Protein AF-A0A2E0S0I3-F1 (afdb_monomer)

Secondary structure (DSSP, 8-state):
-HHHHHHHHHHHHHHHHHHHHHHHHHHHHHHHHHHHHHHHHHHHHHHHHHHHHHHHHHHHHHHHHHHHHHHHHT-S--HHHHHHHHHHHHHHHHHHHHHHHHHHHHHHHHHHTT--HHHHHHHHS-HHHHHHHHHHHHHHHHHHH------

Structure (mmCIF, N/CA/C/O backbone):
data_AF-A0A2E0S0I3-F1
#
_entry.id   AF-A0A2E0S0I3-F1
#
loop_
_atom_site.group_PDB
_atom_site.id
_atom_site.type_symbol
_atom_site.label_atom_id
_atom_site.label_alt_id
_atom_site.label_comp_id
_atom_site.label_asym_id
_atom_site.label_entity_id
_atom_site.label_seq_id
_atom_site.pdbx_PDB_ins_code
_atom_site.Cartn_x
_atom_site.Cartn_y
_atom_site.Cartn_z
_atom_site.occupancy
_atom_site.B_iso_or_equiv
_atom_site.auth_seq_id
_atom_site.auth_comp_id
_atom_site.auth_asym_id
_atom_site.auth_atom_id
_atom_site.pdbx_PDB_model_num
ATOM 1 N N . MET A 1 1 ? -71.594 -40.372 71.553 1.00 50.81 1 MET A N 1
ATOM 2 C CA . MET A 1 1 ? -70.615 -41.113 70.720 1.00 50.81 1 MET A CA 1
ATOM 3 C C . MET A 1 1 ? -70.707 -40.769 69.228 1.00 50.81 1 MET A C 1
ATOM 5 O O . MET A 1 1 ? -69.675 -40.767 68.577 1.00 50.81 1 MET A O 1
ATOM 9 N N . LEU A 1 2 ? -71.877 -40.379 68.694 1.00 55.12 2 LEU A N 1
ATOM 10 C CA . LEU A 1 2 ? -72.024 -39.858 67.317 1.00 55.12 2 LEU A CA 1
ATOM 11 C C . LEU A 1 2 ? -71.232 -38.560 67.042 1.00 55.12 2 LEU A C 1
ATOM 13 O O . LEU A 1 2 ? -70.751 -38.348 65.936 1.00 55.12 2 LEU A O 1
ATOM 17 N N . THR A 1 3 ? -71.017 -37.730 68.065 1.00 59.50 3 THR A N 1
ATOM 18 C CA . THR A 1 3 ? -70.197 -36.508 67.998 1.00 59.50 3 THR A CA 1
ATOM 19 C C . THR A 1 3 ? -68.697 -36.770 67.831 1.00 59.50 3 THR A C 1
ATOM 21 O O . THR A 1 3 ? -68.012 -35.953 67.231 1.00 59.50 3 THR A O 1
ATOM 24 N N . LEU A 1 4 ? -68.194 -37.918 68.301 1.00 54.69 4 LEU A N 1
ATOM 25 C CA . LEU A 1 4 ? -66.789 -38.323 68.145 1.00 54.69 4 LEU A CA 1
ATOM 26 C C . LEU A 1 4 ? -66.506 -38.916 66.757 1.00 54.69 4 LEU A C 1
ATOM 28 O O . LEU A 1 4 ? -65.407 -38.773 66.237 1.00 54.69 4 LEU A O 1
ATOM 32 N N . LEU A 1 5 ? -67.500 -39.545 66.126 1.00 55.34 5 LEU A N 1
ATOM 33 C CA . LEU A 1 5 ? -67.381 -40.027 64.745 1.00 55.34 5 LEU A CA 1
ATOM 34 C C . LEU A 1 5 ? -67.520 -38.878 63.734 1.00 55.34 5 LEU A C 1
ATOM 36 O O . LEU A 1 5 ? -66.789 -38.840 62.747 1.00 55.34 5 LEU A O 1
ATOM 40 N N . GLY A 1 6 ? -68.387 -37.897 64.015 1.00 57.66 6 GLY A N 1
ATOM 41 C CA . GLY A 1 6 ? -68.503 -36.670 63.219 1.00 57.66 6 GLY A CA 1
ATOM 42 C C . GLY A 1 6 ? -67.275 -35.757 63.312 1.00 57.66 6 GLY A C 1
ATOM 43 O O . GLY A 1 6 ? -66.896 -35.153 62.311 1.00 57.66 6 GLY A O 1
ATOM 44 N N . SER A 1 7 ? -66.605 -35.694 64.470 1.00 61.47 7 SER A N 1
ATOM 45 C CA . SER A 1 7 ? -65.371 -34.913 64.622 1.00 61.47 7 SER A CA 1
ATOM 46 C C . SER A 1 7 ? -64.180 -35.546 63.899 1.00 61.47 7 SER A C 1
ATOM 48 O O . SER A 1 7 ? -63.403 -34.817 63.296 1.00 61.47 7 SER A O 1
ATOM 50 N N . VAL A 1 8 ? -64.059 -36.880 63.883 1.00 57.75 8 VAL A N 1
ATOM 51 C CA . VAL A 1 8 ? -62.993 -37.594 63.152 1.00 57.75 8 VAL A CA 1
ATOM 52 C C . VAL A 1 8 ? -63.207 -37.534 61.636 1.00 57.75 8 VAL A C 1
ATOM 54 O O . VAL A 1 8 ? -62.252 -37.301 60.897 1.00 57.75 8 VAL A O 1
ATOM 57 N N . LEU A 1 9 ? -64.450 -37.665 61.158 1.00 58.41 9 LEU A N 1
ATOM 58 C CA . LEU A 1 9 ? -64.770 -37.505 59.734 1.00 58.41 9 LEU A CA 1
ATOM 59 C C . LEU A 1 9 ? -64.588 -36.056 59.258 1.00 58.41 9 LEU A C 1
ATOM 61 O O . LEU A 1 9 ? -64.030 -35.848 58.184 1.00 58.41 9 LEU A O 1
ATOM 65 N N . GLY A 1 10 ? -64.954 -35.062 60.077 1.00 57.19 10 GLY A N 1
ATOM 66 C CA . GLY A 1 10 ? -64.686 -33.646 59.797 1.00 57.19 10 GLY A CA 1
ATOM 67 C C . GLY A 1 10 ? -63.189 -33.320 59.714 1.00 57.19 10 GLY A C 1
ATOM 68 O O . GLY A 1 10 ? -62.775 -32.566 58.833 1.00 57.19 10 GLY A O 1
ATOM 69 N N . PHE A 1 11 ? -62.372 -33.956 60.562 1.00 62.38 11 PHE A N 1
ATOM 70 C CA . PHE A 1 11 ? -60.906 -33.841 60.556 1.00 62.38 11 PHE A CA 1
ATOM 71 C C . PHE A 1 11 ? -60.254 -34.540 59.347 1.00 62.38 11 PHE A C 1
ATOM 73 O O . PHE A 1 11 ? -59.234 -34.087 58.823 1.00 62.38 11 PHE A O 1
ATOM 80 N N . ALA A 1 12 ? -60.850 -35.634 58.865 1.00 56.94 12 ALA A N 1
ATOM 81 C CA . ALA A 1 12 ? -60.393 -36.336 57.667 1.00 56.94 12 ALA A CA 1
ATOM 82 C C . ALA A 1 12 ? -60.753 -35.575 56.376 1.00 56.94 12 ALA A C 1
ATOM 84 O O . ALA A 1 12 ? -59.967 -35.564 55.433 1.00 56.94 12 ALA A O 1
ATOM 85 N N . THR A 1 13 ? -61.894 -34.877 56.331 1.00 57.50 13 THR A N 1
ATOM 86 C CA . THR A 1 13 ? -62.275 -34.047 55.173 1.00 57.50 13 THR A CA 1
ATOM 87 C C . THR A 1 13 ? -61.543 -32.705 55.112 1.00 57.50 13 THR A C 1
ATOM 89 O O . THR A 1 13 ? -61.341 -32.177 54.022 1.00 57.50 13 THR A O 1
ATOM 92 N N . SER A 1 14 ? -61.103 -32.153 56.249 1.00 58.50 14 SER A N 1
ATOM 93 C CA . SER A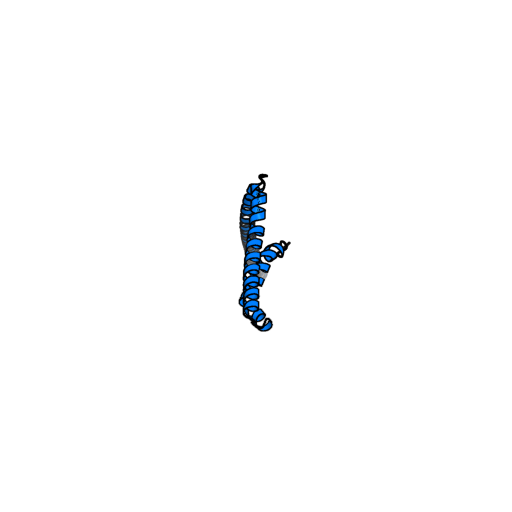 1 14 ? -60.396 -30.863 56.292 1.00 58.50 14 SER A CA 1
ATOM 94 C C . SER A 1 14 ? -58.904 -30.956 55.964 1.00 58.50 14 SER A C 1
ATOM 96 O O . SER A 1 14 ? -58.276 -29.931 55.726 1.00 58.50 14 SER A O 1
ATOM 98 N N . THR A 1 15 ? -58.320 -32.157 55.958 1.00 56.22 15 THR A N 1
ATOM 99 C CA . THR A 1 15 ? -56.880 -32.369 55.721 1.00 56.22 15 THR A CA 1
ATOM 100 C C . THR A 1 15 ? -56.537 -32.670 54.258 1.00 56.22 15 THR A C 1
ATOM 102 O O . THR A 1 15 ? -55.409 -32.419 53.838 1.00 56.22 15 THR A O 1
ATOM 105 N N . VAL A 1 16 ? -57.500 -33.120 53.445 1.00 59.56 16 VAL A N 1
ATOM 106 C CA . VAL A 1 16 ? -57.308 -33.360 51.999 1.00 59.56 16 VAL A CA 1
ATOM 107 C C . VAL A 1 16 ? -56.973 -32.077 51.213 1.00 59.56 16 VAL A C 1
ATOM 109 O O . VAL A 1 16 ? -56.018 -32.112 50.433 1.00 59.56 16 VAL A O 1
ATOM 112 N N . PRO A 1 17 ? -57.661 -30.932 51.418 1.00 61.38 17 PRO A N 1
ATOM 113 C CA . PRO A 1 17 ? -57.328 -29.684 50.728 1.00 61.38 17 PRO A CA 1
ATOM 114 C C . PRO A 1 17 ? -55.951 -29.161 51.144 1.00 61.38 17 PRO A C 1
ATOM 116 O O . PRO A 1 17 ? -55.139 -28.823 50.296 1.00 61.38 17 PRO A O 1
ATOM 119 N N . THR A 1 18 ? -55.633 -29.208 52.440 1.00 61.88 18 THR A N 1
ATOM 120 C CA . THR A 1 18 ? -54.372 -28.691 52.987 1.00 61.88 18 THR A CA 1
ATOM 121 C C . THR A 1 18 ? -53.146 -29.461 52.499 1.00 61.88 18 THR A C 1
ATOM 123 O O . THR A 1 18 ? -52.106 -28.855 52.264 1.00 61.88 18 THR A O 1
ATOM 126 N N . ILE A 1 19 ? -53.242 -30.783 52.314 1.00 63.12 19 ILE A N 1
ATOM 127 C CA . ILE A 1 19 ? -52.140 -31.573 51.742 1.00 63.12 19 ILE A CA 1
ATOM 128 C C . ILE A 1 19 ? -51.957 -31.220 50.260 1.00 63.12 19 ILE A C 1
ATOM 130 O O . ILE A 1 19 ? -50.824 -31.024 49.823 1.00 63.12 19 ILE A O 1
ATOM 134 N N . MET A 1 20 ? -53.048 -31.073 49.500 1.00 65.75 20 MET A N 1
ATOM 135 C CA . MET A 1 20 ? -52.991 -30.639 48.099 1.00 65.75 20 MET A CA 1
ATOM 136 C C . MET A 1 20 ? -52.403 -29.226 47.962 1.00 65.75 20 MET A C 1
ATOM 138 O O . MET A 1 20 ? -51.562 -28.998 47.094 1.00 65.75 20 MET A O 1
ATOM 142 N N . ASP A 1 21 ? -52.785 -28.306 48.847 1.00 65.62 21 ASP A N 1
ATOM 143 C CA . ASP A 1 21 ? -52.268 -26.936 48.893 1.00 65.62 21 ASP A CA 1
ATOM 144 C C . ASP A 1 21 ? -50.783 -26.913 49.274 1.00 65.62 21 ASP A C 1
ATOM 146 O O . ASP A 1 21 ? -50.010 -26.182 48.669 1.00 65.62 21 ASP A O 1
ATOM 150 N N . PHE A 1 22 ? -50.328 -27.786 50.181 1.00 70.56 22 PHE A N 1
ATOM 151 C CA . PHE A 1 22 ? -48.907 -27.890 50.540 1.00 70.56 22 PHE A CA 1
ATOM 152 C C . PHE A 1 22 ? -48.039 -28.449 49.396 1.00 70.56 22 PHE A C 1
ATOM 154 O O . PHE A 1 22 ? -46.872 -28.070 49.249 1.00 70.56 22 PHE A O 1
ATOM 161 N N . PHE A 1 23 ? -48.590 -29.351 48.575 1.00 72.00 23 PHE A N 1
ATOM 162 C CA . PHE A 1 23 ? -47.923 -29.846 47.366 1.00 72.00 23 PHE A CA 1
ATOM 163 C C . PHE A 1 23 ? -47.915 -28.797 46.244 1.00 72.00 23 PHE A C 1
ATOM 165 O O . PHE A 1 23 ? -46.861 -28.596 45.636 1.00 72.00 23 PHE A O 1
ATOM 172 N N . LYS A 1 24 ? -49.025 -28.078 46.031 1.00 73.50 24 LYS A N 1
ATOM 173 C CA . LYS A 1 24 ? -49.109 -26.954 45.082 1.00 73.50 24 LYS A CA 1
ATOM 174 C C . LYS A 1 24 ? -48.181 -25.802 45.462 1.00 73.50 24 LYS A C 1
ATOM 176 O O . LYS A 1 24 ? -47.407 -25.360 44.623 1.00 73.50 24 LYS A O 1
ATOM 181 N N . ASP A 1 25 ? -48.142 -25.405 46.733 1.00 75.25 25 ASP A N 1
ATOM 182 C CA . ASP A 1 25 ? -47.217 -24.382 47.244 1.00 75.25 25 ASP A CA 1
ATOM 183 C C . ASP A 1 25 ? -45.750 -24.767 47.014 1.00 75.25 25 ASP A C 1
ATOM 185 O O . ASP A 1 25 ? -44.887 -23.914 46.783 1.00 75.25 25 ASP A O 1
ATOM 189 N N . LYS A 1 26 ? -45.433 -26.065 47.099 1.00 72.88 26 LYS A N 1
ATOM 190 C CA . LYS A 1 26 ? -44.081 -26.575 46.852 1.00 72.88 26 LYS A CA 1
ATOM 191 C C . LYS A 1 26 ? -43.734 -26.561 45.363 1.00 72.88 26 LYS A C 1
ATOM 193 O O . LYS A 1 26 ? -42.586 -26.258 45.036 1.00 72.88 26 LYS A O 1
ATOM 198 N N . GLU A 1 27 ? -44.681 -26.875 44.483 1.00 73.81 27 GLU A N 1
ATOM 199 C CA . GLU A 1 27 ? -44.510 -26.736 43.031 1.00 73.81 27 GLU A CA 1
ATOM 200 C C . GLU A 1 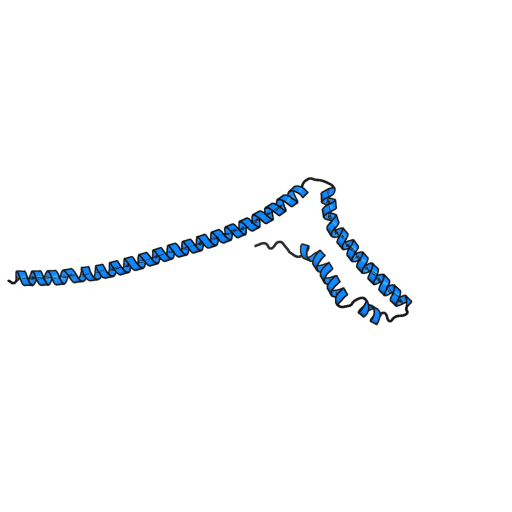27 ? -44.393 -25.271 42.606 1.00 73.81 27 GLU A C 1
ATOM 202 O O . GLU A 1 27 ? -43.438 -24.927 41.911 1.00 73.81 27 GLU A O 1
ATOM 207 N N . GLU A 1 28 ? -45.261 -24.384 43.091 1.00 73.69 28 GLU A N 1
ATOM 208 C CA . GLU A 1 28 ? -45.203 -22.952 42.780 1.00 73.69 28 GLU A CA 1
ATOM 209 C C . GLU A 1 28 ? -43.901 -22.311 43.270 1.00 73.69 28 GLU A C 1
ATOM 211 O O . GLU A 1 28 ? -43.277 -21.533 42.546 1.00 73.69 28 GLU A O 1
ATOM 216 N N . LYS A 1 29 ? -43.418 -22.670 44.468 1.00 74.56 29 LYS A N 1
ATOM 217 C CA . LYS A 1 29 ? -42.112 -22.197 44.957 1.00 74.56 29 LYS A CA 1
ATOM 218 C C . LYS A 1 29 ? -40.955 -22.685 44.091 1.00 74.56 29 LYS A C 1
ATOM 220 O O . LYS A 1 29 ? -40.010 -21.923 43.892 1.00 74.56 29 LYS A O 1
ATOM 225 N N . LYS A 1 30 ? -41.010 -23.917 43.575 1.00 77.62 30 LYS A N 1
ATOM 226 C CA . LYS A 1 30 ? -39.996 -24.430 42.640 1.00 77.62 30 LYS A CA 1
ATOM 227 C C . LYS A 1 30 ? -40.055 -23.700 41.300 1.00 77.62 30 LYS A C 1
ATOM 229 O O . LYS A 1 30 ? -39.020 -23.220 40.853 1.00 77.62 30 LYS A O 1
ATOM 234 N N . ALA A 1 31 ? -41.245 -23.532 40.726 1.00 77.12 31 ALA A N 1
ATOM 235 C CA . ALA A 1 31 ? -41.440 -22.801 39.476 1.00 77.12 31 ALA A CA 1
ATOM 236 C C . ALA A 1 31 ? -40.951 -21.348 39.593 1.00 77.12 31 ALA A C 1
ATOM 238 O O . ALA A 1 31 ? -40.205 -20.863 38.746 1.00 77.12 31 ALA A O 1
ATOM 239 N N . LYS A 1 32 ? -41.265 -20.676 40.706 1.00 74.31 32 LYS A N 1
ATOM 240 C CA . LYS A 1 32 ? -40.802 -19.312 40.986 1.00 74.31 32 LYS A CA 1
ATOM 241 C C . LYS A 1 32 ? -39.286 -19.232 41.172 1.00 74.31 32 LYS A C 1
ATOM 243 O O . LYS A 1 32 ? -38.669 -18.253 40.767 1.00 74.31 32 LYS A O 1
ATOM 248 N N . GLN A 1 33 ? -38.667 -20.251 41.773 1.00 75.75 33 GLN A N 1
ATOM 249 C CA . GLN A 1 33 ? -37.206 -20.340 41.874 1.00 75.75 33 GLN A CA 1
ATOM 250 C C . GLN A 1 33 ? -36.544 -20.568 40.513 1.00 75.75 33 GLN A C 1
ATOM 252 O O . GLN A 1 33 ? -35.485 -19.996 40.260 1.00 75.75 33 GLN A O 1
ATOM 257 N N . GLU A 1 34 ? -37.139 -21.387 39.650 1.00 78.88 34 GLU A N 1
ATOM 258 C CA . GLU A 1 34 ? -36.657 -21.617 38.286 1.00 78.88 34 GLU A CA 1
ATOM 259 C C . GLU A 1 34 ? -36.787 -20.361 37.427 1.00 78.88 34 GLU A C 1
ATOM 261 O O . GLU A 1 34 ? -35.817 -19.972 36.781 1.00 78.88 34 GLU A O 1
ATOM 266 N N . GLU A 1 35 ? -37.916 -19.656 37.505 1.00 74.75 35 GLU A N 1
ATOM 267 C CA . GLU A 1 35 ? -38.105 -18.375 36.825 1.00 74.75 35 GLU A CA 1
ATOM 268 C C . GLU A 1 35 ? -37.080 -17.334 37.300 1.00 74.75 35 GLU A C 1
ATOM 270 O O . GLU A 1 35 ? -36.443 -16.660 36.490 1.00 74.75 35 GLU A O 1
ATOM 275 N N . PHE A 1 36 ? -36.840 -17.243 38.613 1.00 76.44 36 PHE A N 1
ATOM 276 C CA . PHE A 1 36 ? -35.844 -16.324 39.166 1.00 76.44 36 PHE A CA 1
ATOM 277 C C . PHE A 1 36 ? -34.418 -16.680 38.720 1.00 76.44 36 PHE A C 1
ATOM 279 O O . PHE A 1 36 ? -33.621 -15.791 38.414 1.00 76.44 36 PHE A O 1
ATOM 286 N N . LYS A 1 37 ? -34.090 -17.977 38.643 1.00 74.62 37 LYS A N 1
ATOM 287 C CA . LYS A 1 37 ? -32.807 -18.453 38.102 1.00 74.62 37 LYS A CA 1
ATOM 288 C C . LYS A 1 37 ? -32.664 -18.106 36.624 1.00 74.62 37 LYS A C 1
ATOM 290 O O . LYS A 1 37 ? -31.622 -17.575 36.252 1.00 74.62 37 LYS A O 1
ATOM 295 N N . LEU A 1 38 ? -33.708 -18.323 35.825 1.00 76.94 38 LEU A N 1
ATOM 296 C CA . LEU A 1 38 ? -33.728 -17.992 34.402 1.00 76.94 38 LEU A CA 1
ATOM 297 C C . LEU A 1 38 ? -33.548 -16.484 34.179 1.00 76.94 38 LEU A C 1
ATOM 299 O O . LEU A 1 38 ? -32.772 -16.072 33.321 1.00 76.94 38 LEU A O 1
ATOM 303 N N . GLN A 1 39 ? -34.192 -15.645 34.995 1.00 71.06 39 GLN A N 1
ATOM 304 C CA . GLN A 1 39 ? -34.004 -14.192 34.950 1.00 71.06 39 GLN A CA 1
ATOM 305 C C . GLN A 1 39 ? -32.578 -13.774 35.341 1.00 71.06 39 GLN A C 1
ATOM 307 O O . GLN A 1 39 ? -32.010 -12.879 34.714 1.00 71.06 39 GLN A O 1
ATOM 312 N N . ILE A 1 40 ? -31.977 -14.405 36.357 1.00 76.38 40 ILE A N 1
ATOM 313 C CA . IL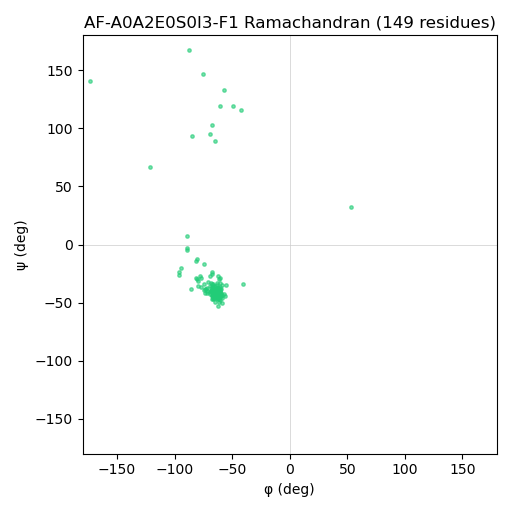E A 1 40 ? -30.576 -14.150 36.729 1.00 76.38 40 ILE A CA 1
ATOM 314 C C . ILE A 1 40 ? -29.629 -14.573 35.603 1.00 76.38 40 ILE A C 1
ATOM 316 O O . ILE A 1 40 ? -28.683 -13.847 35.306 1.00 76.38 40 ILE A O 1
ATOM 320 N N . GLU A 1 41 ? -29.869 -15.720 34.976 1.00 75.31 41 GLU A N 1
ATOM 321 C CA . GLU A 1 41 ? -29.052 -16.233 33.878 1.00 75.31 41 GLU A CA 1
ATOM 322 C C . GLU A 1 41 ? -29.156 -15.347 32.633 1.00 75.31 41 GLU A C 1
ATOM 324 O O . GLU A 1 41 ? -28.132 -14.944 32.084 1.00 75.31 41 GLU A O 1
ATOM 329 N N . ALA A 1 42 ? -30.369 -14.925 32.266 1.00 72.00 42 ALA A N 1
ATOM 330 C CA . ALA A 1 42 ? -30.594 -13.969 31.185 1.00 72.00 42 ALA A CA 1
ATOM 331 C C . ALA A 1 42 ? -29.895 -12.624 31.449 1.00 72.00 42 ALA A C 1
ATOM 333 O O . ALA A 1 42 ? -29.269 -12.060 30.550 1.00 72.00 42 ALA A O 1
ATOM 334 N N . LYS A 1 43 ? -29.936 -12.122 32.692 1.00 72.75 43 LYS A N 1
ATOM 335 C CA . LYS A 1 43 ? -29.212 -10.901 33.080 1.00 72.75 43 LYS A CA 1
ATOM 336 C C . LYS A 1 43 ? -27.697 -11.081 33.029 1.00 72.75 43 LYS A C 1
ATOM 338 O O . LYS A 1 43 ? -27.017 -10.179 32.556 1.00 72.75 43 LYS A O 1
ATOM 343 N N . LYS A 1 44 ? -27.163 -12.220 33.479 1.00 74.38 44 LYS A N 1
ATOM 344 C CA . LYS A 1 44 ? -25.725 -12.524 33.384 1.00 74.38 44 LYS A CA 1
ATOM 345 C C . LYS A 1 44 ? -25.262 -12.588 31.932 1.00 74.38 44 LYS A C 1
ATOM 347 O O . LYS A 1 44 ? -24.276 -11.947 31.595 1.00 74.38 44 LYS A O 1
ATOM 352 N N . ALA A 1 45 ? -26.019 -13.270 31.073 1.00 73.38 45 ALA A N 1
ATOM 353 C CA . ALA A 1 45 ? -25.734 -13.326 29.645 1.00 73.38 45 ALA A CA 1
ATOM 354 C C . ALA A 1 45 ? -25.762 -11.928 29.000 1.00 73.38 45 ALA A C 1
ATOM 356 O O . ALA A 1 45 ? -24.887 -11.610 28.199 1.00 73.38 45 ALA A O 1
ATOM 357 N N . GLY A 1 46 ? -26.715 -11.071 29.385 1.00 70.44 46 GLY A N 1
ATOM 358 C CA . GLY A 1 46 ? -26.759 -9.671 28.950 1.00 70.44 46 GLY A CA 1
ATOM 359 C C . GLY A 1 46 ? -25.540 -8.864 29.406 1.00 70.44 46 GLY A C 1
ATOM 360 O O . GLY A 1 46 ? -24.910 -8.201 28.590 1.00 70.44 46 GLY A O 1
ATOM 361 N N . VAL A 1 47 ? -25.150 -8.986 30.678 1.00 73.62 47 VAL A N 1
ATOM 362 C CA . VAL A 1 47 ? -23.967 -8.306 31.234 1.00 73.62 47 VAL A CA 1
ATOM 363 C C . VAL A 1 47 ? -22.676 -8.771 30.552 1.00 73.62 47 VAL A C 1
ATOM 365 O O . VAL A 1 47 ? -21.828 -7.942 30.236 1.00 73.62 47 VAL A O 1
ATOM 368 N N . ASP A 1 48 ? -22.527 -10.064 30.259 1.00 72.56 48 ASP A N 1
ATOM 369 C CA . ASP A 1 48 ? -21.353 -10.586 29.545 1.00 72.56 48 ASP A CA 1
ATOM 370 C C . ASP A 1 48 ? -21.284 -10.087 28.094 1.00 72.56 48 ASP A C 1
ATOM 372 O O . ASP A 1 48 ? -20.196 -9.806 27.580 1.00 72.56 48 ASP A O 1
ATOM 376 N N . LEU A 1 49 ? -22.434 -9.960 27.422 1.00 68.69 49 LEU A N 1
ATOM 377 C CA . LEU A 1 49 ? -22.515 -9.364 26.087 1.00 68.69 49 LEU A CA 1
ATOM 378 C C . LEU A 1 49 ? -22.170 -7.873 26.119 1.00 68.69 49 LEU A C 1
ATOM 380 O O . LEU A 1 49 ? -21.407 -7.414 25.267 1.00 68.69 49 LEU A O 1
ATOM 384 N N . ASP A 1 50 ? -22.662 -7.144 27.119 1.00 72.00 50 ASP A N 1
ATOM 385 C CA . ASP A 1 50 ? -22.357 -5.728 27.309 1.00 72.00 50 ASP A CA 1
ATOM 386 C C . ASP A 1 50 ? -20.871 -5.513 27.595 1.00 72.00 50 ASP A C 1
ATOM 388 O O . ASP A 1 50 ? -20.262 -4.642 26.980 1.00 72.00 50 ASP A O 1
ATOM 392 N N . ILE A 1 51 ? -20.249 -6.338 28.444 1.00 74.44 51 ILE A N 1
ATOM 393 C CA . ILE A 1 51 ? -18.805 -6.278 28.722 1.00 74.44 51 ILE A CA 1
ATOM 394 C C . ILE A 1 51 ? -17.999 -6.519 27.443 1.00 74.44 51 ILE A C 1
ATOM 396 O O . ILE A 1 51 ? -17.073 -5.758 27.156 1.00 74.44 51 ILE A O 1
ATOM 400 N N . LYS A 1 52 ? -18.361 -7.529 26.642 1.00 74.69 52 LYS A N 1
ATOM 401 C CA . LYS A 1 52 ? -17.688 -7.811 25.363 1.00 74.69 52 LYS A CA 1
ATOM 402 C C . LYS A 1 52 ? -17.854 -6.668 24.365 1.00 74.69 52 LYS A C 1
ATOM 404 O O . LYS A 1 52 ? -16.890 -6.304 23.696 1.00 74.69 52 LYS A O 1
ATOM 409 N N . LEU A 1 53 ? -19.046 -6.075 24.280 1.00 70.44 53 LEU A N 1
ATOM 410 C CA . LEU A 1 53 ? -19.290 -4.900 23.442 1.00 70.44 53 LEU A CA 1
ATOM 411 C C . LEU A 1 53 ? -18.510 -3.678 23.927 1.00 70.44 53 LEU A C 1
ATOM 413 O O . LEU A 1 53 ? -17.989 -2.931 23.102 1.00 70.44 53 LEU A O 1
ATOM 417 N N . PHE A 1 54 ? -18.413 -3.469 25.238 1.00 71.38 54 PHE A N 1
ATOM 418 C CA . PHE A 1 54 ? -17.672 -2.354 25.822 1.00 71.38 54 PHE A CA 1
ATOM 419 C C . PHE A 1 54 ? -16.166 -2.501 25.599 1.00 71.38 54 PHE A C 1
ATOM 421 O O . PHE A 1 54 ? -15.506 -1.523 25.266 1.00 71.38 54 PHE A O 1
ATOM 428 N N . GLN A 1 55 ? -15.632 -3.719 25.724 1.00 69.12 55 GLN A N 1
ATOM 429 C CA . GLN A 1 55 ? -14.235 -4.033 25.413 1.00 69.12 55 GLN A CA 1
ATOM 430 C C . GLN A 1 55 ? -13.943 -3.836 23.923 1.00 69.12 55 GLN A C 1
ATOM 432 O O . GLN A 1 55 ? -13.033 -3.090 23.582 1.00 69.12 55 GLN A O 1
ATOM 437 N N . ALA A 1 56 ? -14.777 -4.389 23.038 1.00 65.38 56 ALA A N 1
ATOM 438 C CA . ALA A 1 56 ? -14.617 -4.209 21.596 1.00 65.38 56 ALA A CA 1
ATOM 439 C C . ALA A 1 56 ? -14.717 -2.732 21.173 1.00 65.38 56 ALA A C 1
ATOM 441 O O . ALA A 1 56 ? -13.965 -2.284 20.310 1.00 65.38 56 ALA A O 1
ATOM 442 N N . LYS A 1 57 ? -15.619 -1.956 21.792 1.00 71.75 57 LYS A N 1
ATOM 443 C CA . LYS A 1 57 ? -15.702 -0.504 21.582 1.00 71.75 57 LYS A CA 1
ATOM 444 C C . LYS A 1 57 ? -14.480 0.225 22.112 1.00 71.75 57 LYS A C 1
ATOM 446 O O . LYS A 1 57 ? -13.983 1.095 21.417 1.00 71.75 57 LYS A O 1
ATOM 451 N N . LYS A 1 58 ? -13.991 -0.125 23.301 1.00 69.12 58 LYS A N 1
ATOM 452 C CA . LYS A 1 58 ? -12.808 0.499 23.894 1.00 69.12 58 LYS A CA 1
ATOM 453 C C . LYS A 1 58 ? -11.565 0.259 23.036 1.00 69.12 58 LYS A C 1
ATOM 455 O O . LYS A 1 58 ? -10.851 1.213 22.764 1.00 69.12 58 LYS A O 1
ATOM 460 N N . ASP A 1 59 ? -11.347 -0.964 22.563 1.00 64.94 59 ASP A N 1
ATOM 461 C CA . ASP A 1 59 ? -10.219 -1.286 21.678 1.00 64.94 59 ASP A CA 1
ATOM 462 C C . ASP A 1 59 ? -10.312 -0.506 20.354 1.00 64.94 59 ASP A C 1
ATOM 464 O O . ASP A 1 59 ? -9.307 -0.036 19.814 1.00 64.94 59 ASP A O 1
ATOM 468 N N . PHE A 1 60 ? -11.535 -0.322 19.846 1.00 61.72 60 PHE A N 1
ATOM 469 C CA . PHE A 1 60 ? -11.789 0.469 18.646 1.00 61.72 60 PHE A CA 1
ATOM 470 C C . PHE A 1 60 ? -11.601 1.973 18.882 1.00 61.72 60 PHE A C 1
ATOM 472 O O . PHE A 1 60 ? -11.007 2.652 18.047 1.00 61.72 60 PHE A O 1
ATOM 479 N N . ASP A 1 61 ? -12.063 2.492 20.018 1.00 70.00 61 ASP A N 1
ATOM 480 C CA . ASP A 1 61 ? -11.907 3.890 20.412 1.00 70.00 61 ASP A CA 1
ATOM 481 C C . ASP A 1 61 ? -10.445 4.216 20.735 1.00 70.00 61 ASP A C 1
ATOM 483 O O . ASP A 1 61 ? -9.995 5.295 20.372 1.00 70.00 61 ASP A O 1
ATOM 487 N N . GLU A 1 62 ? -9.671 3.296 21.321 1.00 63.66 62 GLU A N 1
ATOM 488 C CA . GLU A 1 62 ? -8.224 3.451 21.524 1.00 63.66 62 GLU A CA 1
ATOM 489 C C . GLU A 1 62 ? -7.472 3.466 20.188 1.00 63.66 62 GLU A C 1
ATOM 491 O O . GLU A 1 62 ? -6.660 4.362 19.961 1.00 63.66 62 GLU A O 1
ATOM 496 N N . GLN A 1 63 ? -7.775 2.553 19.255 1.00 60.56 63 GLN A N 1
ATOM 497 C CA . GLN A 1 63 ? -7.190 2.604 17.906 1.00 60.56 63 GLN A CA 1
ATOM 498 C C . GLN A 1 63 ? -7.571 3.882 17.160 1.00 60.56 63 GLN A C 1
ATOM 500 O O . GLN A 1 63 ? -6.728 4.497 16.503 1.00 60.56 63 GLN A O 1
ATOM 505 N N . LYS A 1 64 ? -8.835 4.293 17.268 1.00 69.31 64 LYS A N 1
ATOM 506 C CA . LYS A 1 64 ? -9.334 5.520 16.658 1.00 69.31 64 LYS A CA 1
ATOM 507 C C . LYS A 1 64 ? -8.679 6.743 17.283 1.00 69.31 64 LYS A C 1
ATOM 509 O O . LYS A 1 64 ? -8.271 7.616 16.538 1.00 69.31 64 LYS A O 1
ATOM 514 N N . MET A 1 65 ? -8.494 6.776 18.598 1.00 66.94 65 MET A N 1
ATOM 515 C CA . MET A 1 65 ? -7.790 7.843 19.305 1.00 66.94 65 MET A CA 1
ATOM 516 C C . MET A 1 65 ? -6.301 7.896 18.973 1.00 66.94 65 MET A C 1
ATOM 518 O O . MET A 1 65 ? -5.771 8.990 18.828 1.00 66.94 65 MET A O 1
ATOM 522 N N . LEU A 1 66 ? -5.624 6.757 18.814 1.00 60.28 66 LEU A N 1
ATOM 523 C CA . LEU A 1 66 ? -4.229 6.715 18.360 1.00 60.28 66 LEU A CA 1
ATOM 524 C C . LEU A 1 66 ? -4.104 7.247 16.927 1.00 60.28 66 LEU A C 1
ATOM 526 O O . LEU A 1 66 ? -3.237 8.070 16.642 1.00 60.28 66 LEU A O 1
ATOM 530 N N . LEU A 1 67 ? -5.026 6.856 16.044 1.00 61.97 67 LEU A N 1
ATOM 531 C CA . LEU A 1 67 ? -5.089 7.363 14.675 1.00 61.97 67 LEU A CA 1
ATOM 532 C C . LEU A 1 67 ? -5.486 8.851 14.626 1.00 61.97 67 LEU A C 1
ATOM 534 O O . LEU A 1 67 ? -4.934 9.616 13.839 1.00 61.97 67 LEU A O 1
ATOM 538 N N . GLU A 1 68 ? -6.429 9.285 15.459 1.00 67.19 68 GLU A N 1
ATOM 539 C CA . GLU A 1 68 ? -6.867 10.678 15.596 1.00 67.19 68 GLU A CA 1
ATOM 540 C C . GLU A 1 68 ? -5.765 11.554 16.195 1.00 67.19 68 GLU A C 1
ATOM 542 O O . GLU A 1 68 ? -5.568 12.675 15.745 1.00 67.19 68 GLU A O 1
ATOM 547 N N . HIS A 1 69 ? -4.978 11.033 17.133 1.00 62.22 69 HIS A N 1
ATOM 548 C CA . HIS A 1 69 ? -3.799 11.701 17.676 1.00 62.22 69 HIS A CA 1
ATOM 549 C C . HIS A 1 69 ? -2.690 11.838 16.615 1.00 62.22 69 HIS A C 1
ATOM 551 O O . HIS A 1 69 ? -2.145 12.929 16.429 1.00 62.22 69 HIS A O 1
ATOM 557 N N . ASP A 1 70 ? -2.418 10.783 15.840 1.00 58.09 70 ASP A N 1
ATOM 558 C CA . ASP A 1 70 ? -1.453 10.823 14.729 1.00 58.09 70 ASP A CA 1
ATOM 559 C C . ASP A 1 70 ? -1.906 11.736 13.578 1.00 58.09 70 ASP A C 1
ATOM 561 O O . ASP A 1 70 ? -1.089 12.397 12.928 1.00 58.09 70 ASP A O 1
ATOM 565 N N . THR A 1 71 ? -3.213 11.817 13.327 1.00 58.19 71 THR A N 1
ATOM 566 C CA . THR A 1 71 ? -3.786 12.715 12.314 1.00 58.19 71 THR A CA 1
ATOM 567 C C . THR A 1 71 ? -3.913 14.154 12.812 1.00 58.19 71 THR A C 1
ATOM 569 O O . THR A 1 71 ? -3.707 15.065 12.012 1.00 58.19 71 THR A O 1
ATOM 572 N N . ALA A 1 72 ? -4.147 14.390 14.106 1.00 58.62 72 ALA A N 1
ATOM 573 C CA . ALA A 1 72 ? -4.142 15.719 14.724 1.00 58.62 72 ALA A CA 1
ATOM 574 C C . ALA A 1 72 ? -2.734 16.335 14.740 1.00 58.62 72 ALA A C 1
ATOM 576 O O . ALA A 1 72 ? -2.582 17.520 14.441 1.00 58.62 72 ALA A O 1
ATOM 577 N N . LEU A 1 73 ? -1.687 15.525 14.952 1.00 52.84 73 LEU A N 1
ATOM 578 C CA . LEU A 1 73 ? -0.296 15.937 14.706 1.00 52.84 73 LEU A CA 1
ATOM 579 C C . LEU A 1 73 ? -0.044 16.282 13.226 1.00 52.84 73 LEU A C 1
ATOM 581 O O . LEU A 1 73 ? 0.801 17.118 12.916 1.00 52.84 73 LEU A O 1
ATOM 585 N N . GLY A 1 74 ? -0.808 15.689 12.306 1.00 52.72 74 GLY A N 1
ATOM 586 C CA . GLY A 1 74 ? -0.818 16.038 10.885 1.00 52.72 74 GLY A CA 1
ATOM 587 C C . GLY A 1 74 ? -1.655 17.278 10.516 1.00 52.72 74 GLY A C 1
ATOM 588 O O . GLY A 1 74 ? -1.539 17.796 9.404 1.00 52.72 74 GLY A O 1
ATOM 589 N N . GLN A 1 75 ? -2.497 17.790 11.412 1.00 52.53 75 GLN A N 1
ATOM 590 C CA . GLN A 1 75 ? -3.332 18.969 11.147 1.00 52.53 75 GLN A CA 1
ATOM 591 C C . GLN A 1 75 ? -2.653 20.295 11.514 1.00 52.53 75 GLN A C 1
ATOM 593 O O . GLN A 1 75 ? -3.198 21.359 11.217 1.00 52.53 75 GLN A O 1
ATOM 598 N N . GLN A 1 76 ? -1.439 20.268 12.076 1.00 52.81 76 GLN A N 1
ATOM 599 C CA . GLN A 1 76 ? -0.587 21.455 12.089 1.00 52.81 76 GLN A CA 1
ATOM 600 C C . GLN A 1 76 ? -0.165 21.767 10.650 1.00 52.81 76 GLN A C 1
ATOM 602 O O . GLN A 1 76 ? 0.679 21.090 10.063 1.00 52.81 76 GLN A O 1
ATOM 607 N N . GLY A 1 77 ? -0.817 22.771 10.058 1.00 60.28 77 GLY A N 1
ATOM 608 C CA . GLY A 1 77 ? -0.550 23.227 8.700 1.00 60.28 77 GLY A CA 1
ATOM 609 C C . GLY A 1 77 ? 0.943 23.457 8.477 1.00 60.28 77 GLY A C 1
ATOM 610 O O . GLY A 1 77 ? 1.569 24.274 9.146 1.00 60.28 77 GLY A O 1
ATOM 611 N N . GLY A 1 78 ? 1.514 22.719 7.530 1.00 66.00 78 GLY A N 1
ATOM 612 C CA . GLY A 1 78 ? 2.933 22.791 7.233 1.00 66.00 78 GLY A CA 1
ATOM 613 C C . GLY A 1 78 ? 3.290 21.960 6.011 1.00 66.00 78 GLY A C 1
ATOM 614 O O . GLY A 1 78 ? 2.807 20.843 5.831 1.00 66.00 78 GLY A O 1
ATOM 615 N N . PHE A 1 79 ? 4.188 22.508 5.193 1.00 67.69 79 PHE A N 1
ATOM 616 C CA . PHE A 1 79 ? 4.827 21.869 4.037 1.00 67.69 79 PHE A CA 1
ATOM 617 C C . PHE A 1 79 ? 5.229 20.401 4.289 1.00 67.69 79 PHE A C 1
ATOM 619 O O . PHE A 1 79 ? 5.110 19.552 3.408 1.00 67.69 79 PHE A O 1
ATOM 626 N N . ILE A 1 80 ? 5.630 20.089 5.523 1.00 68.31 80 ILE A N 1
ATOM 627 C CA . ILE A 1 80 ? 6.074 18.768 5.979 1.00 68.31 80 ILE A CA 1
ATOM 628 C C . ILE A 1 80 ? 4.978 17.703 5.830 1.00 68.31 80 ILE A C 1
ATOM 630 O O . ILE A 1 80 ? 5.281 16.562 5.476 1.00 68.31 80 ILE A O 1
ATOM 634 N N . ASN A 1 81 ? 3.708 18.048 6.054 1.00 66.62 81 ASN A N 1
ATOM 635 C CA . ASN A 1 8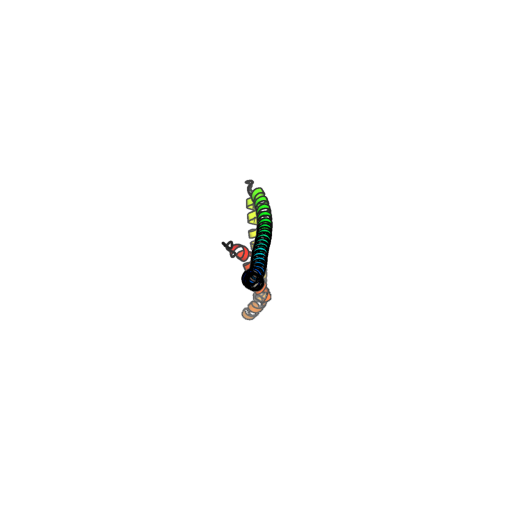1 ? 2.635 17.060 6.007 1.00 66.62 81 ASN A CA 1
ATOM 636 C C . ASN A 1 81 ? 2.202 16.736 4.567 1.00 66.62 81 ASN A C 1
ATOM 638 O O . ASN A 1 81 ? 1.991 15.570 4.230 1.00 66.62 81 ASN A O 1
ATOM 642 N N . SER A 1 82 ? 2.212 17.737 3.682 1.00 67.81 82 SER A N 1
ATOM 643 C CA . SER A 1 82 ? 2.076 17.533 2.233 1.00 67.81 82 SER A CA 1
ATOM 644 C C . SER A 1 82 ? 3.255 16.744 1.656 1.00 67.81 82 SER A C 1
ATOM 646 O O . SER A 1 82 ? 3.058 15.860 0.822 1.00 67.81 82 SER A O 1
ATOM 648 N N . LEU A 1 83 ? 4.477 16.999 2.140 1.00 75.00 83 LEU A N 1
ATOM 649 C CA . LEU A 1 83 ? 5.663 16.244 1.742 1.00 75.00 83 LEU A CA 1
ATOM 650 C C . LEU A 1 83 ? 5.554 14.775 2.175 1.00 75.00 83 LEU A C 1
ATOM 652 O O . LEU A 1 83 ? 5.773 13.883 1.361 1.00 75.00 83 LEU A O 1
ATOM 656 N N . ARG A 1 84 ? 5.121 14.502 3.413 1.00 69.94 84 ARG A N 1
ATOM 657 C CA . ARG A 1 84 ? 4.875 13.136 3.914 1.00 69.94 84 ARG A CA 1
ATOM 658 C C . ARG A 1 84 ? 3.803 12.406 3.103 1.00 69.94 84 ARG A C 1
ATOM 660 O O . ARG A 1 84 ? 3.990 11.238 2.761 1.00 69.94 84 ARG A O 1
ATOM 667 N N . ALA A 1 85 ? 2.708 13.087 2.768 1.00 69.94 85 ALA A N 1
ATOM 668 C CA . ALA A 1 85 ? 1.656 12.533 1.918 1.00 69.94 85 ALA A CA 1
ATOM 669 C C . ALA A 1 85 ? 2.175 12.159 0.515 1.00 69.94 85 ALA A C 1
ATOM 671 O O . ALA A 1 85 ? 1.675 11.211 -0.090 1.00 69.94 85 ALA A O 1
ATOM 672 N N . PHE A 1 86 ? 3.210 12.851 0.028 1.00 75.56 86 PHE A N 1
ATOM 673 C CA . PHE A 1 86 ? 3.861 12.584 -1.254 1.00 75.56 86 PHE A CA 1
ATOM 674 C C . PHE A 1 86 ? 4.886 11.437 -1.212 1.00 75.56 86 PHE A C 1
ATOM 676 O O . PHE A 1 86 ? 5.040 10.738 -2.214 1.00 75.56 86 PHE A O 1
ATOM 683 N N . VAL A 1 87 ? 5.540 11.177 -0.069 1.00 78.75 87 VAL A N 1
ATOM 684 C CA . VAL A 1 87 ? 6.568 10.118 0.049 1.00 78.75 87 VAL A CA 1
ATOM 685 C C . VAL A 1 87 ? 6.027 8.746 -0.370 1.00 78.75 87 VAL A C 1
ATOM 687 O O . VAL A 1 87 ? 6.680 8.033 -1.126 1.00 78.75 87 VAL A O 1
ATOM 690 N N . ARG A 1 88 ? 4.817 8.370 0.066 1.00 75.38 88 ARG A N 1
ATOM 691 C CA . ARG A 1 88 ? 4.232 7.056 -0.262 1.00 75.38 88 ARG A CA 1
ATOM 692 C C . ARG A 1 88 ? 4.019 6.864 -1.781 1.00 75.38 88 ARG A C 1
ATOM 694 O O . ARG A 1 88 ? 4.504 5.863 -2.316 1.00 75.38 88 ARG A O 1
ATOM 701 N N . PRO A 1 89 ? 3.334 7.780 -2.497 1.00 81.50 89 PRO A N 1
ATOM 702 C CA . PRO A 1 89 ? 3.255 7.736 -3.957 1.00 81.50 89 PRO A CA 1
ATOM 703 C C . PRO A 1 89 ? 4.626 7.754 -4.638 1.00 81.50 89 PRO A C 1
ATOM 705 O O . PRO A 1 89 ? 4.853 6.983 -5.567 1.00 81.50 89 PRO A O 1
ATOM 708 N N . PHE A 1 90 ? 5.545 8.592 -4.152 1.00 83.44 90 PHE A N 1
ATOM 709 C CA . PHE A 1 90 ? 6.867 8.774 -4.744 1.00 83.44 90 PHE A CA 1
ATOM 710 C C . PHE A 1 90 ? 7.694 7.486 -4.749 1.00 83.44 90 PHE A C 1
ATOM 712 O O . PHE A 1 90 ? 8.190 7.087 -5.800 1.00 83.44 90 PHE A O 1
ATOM 719 N N . ILE A 1 91 ? 7.778 6.793 -3.609 1.00 81.31 91 ILE A N 1
ATOM 720 C CA . ILE A 1 91 ? 8.511 5.522 -3.510 1.00 81.31 91 ILE A CA 1
ATOM 721 C C . ILE A 1 91 ? 7.930 4.477 -4.467 1.00 81.31 91 ILE A C 1
ATOM 723 O O . ILE A 1 91 ? 8.686 3.758 -5.118 1.00 81.31 91 ILE A O 1
ATOM 727 N N . THR A 1 92 ? 6.603 4.434 -4.624 1.00 80.50 92 THR A N 1
ATOM 728 C CA . THR A 1 92 ? 5.982 3.481 -5.555 1.00 80.50 92 THR A CA 1
ATOM 729 C C . THR A 1 92 ? 6.341 3.797 -7.004 1.00 80.50 92 THR A C 1
ATOM 731 O O . THR A 1 92 ? 6.677 2.888 -7.758 1.00 80.50 92 THR A O 1
ATOM 734 N N . TYR A 1 93 ? 6.322 5.073 -7.397 1.00 83.88 93 TYR A N 1
ATOM 735 C CA . TYR A 1 93 ? 6.711 5.463 -8.752 1.00 83.88 93 TYR A CA 1
ATOM 736 C C . TYR A 1 93 ? 8.172 5.150 -9.044 1.00 83.88 93 TYR A C 1
ATOM 738 O O . TYR A 1 93 ? 8.458 4.605 -10.104 1.00 83.88 93 TYR A O 1
ATOM 746 N N . VAL A 1 94 ? 9.085 5.423 -8.109 1.00 87.25 94 VAL A N 1
ATOM 747 C CA . VAL A 1 94 ? 10.505 5.078 -8.277 1.00 87.25 94 VAL A CA 1
ATOM 748 C C . VAL A 1 94 ? 10.679 3.568 -8.451 1.00 87.25 94 VAL A C 1
ATOM 750 O O . VAL A 1 94 ? 11.391 3.137 -9.356 1.00 87.25 94 VAL A O 1
ATOM 753 N N . PHE A 1 95 ? 9.996 2.758 -7.639 1.00 78.81 95 PHE A N 1
ATOM 754 C CA . PHE A 1 95 ? 10.089 1.301 -7.716 1.00 78.81 95 PHE A CA 1
ATOM 755 C C . PHE A 1 95 ? 9.527 0.749 -9.035 1.00 78.81 95 PHE A C 1
ATOM 757 O O . PHE A 1 95 ? 10.194 -0.033 -9.708 1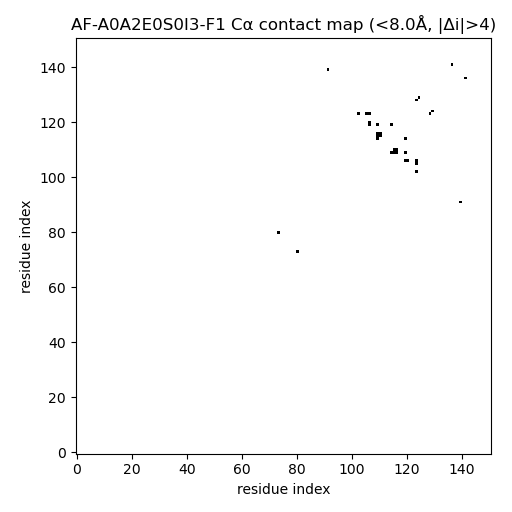.00 78.81 95 PHE A O 1
ATOM 764 N N . VAL A 1 96 ? 8.345 1.213 -9.457 1.00 80.19 96 VAL A N 1
ATOM 765 C CA . VAL A 1 96 ? 7.718 0.813 -10.730 1.00 80.19 96 VAL A CA 1
ATOM 766 C C . VAL A 1 96 ? 8.544 1.277 -11.932 1.00 80.19 96 VAL A C 1
ATOM 768 O O . VAL A 1 96 ? 8.746 0.503 -12.863 1.00 80.19 96 VAL A O 1
ATOM 771 N N . LEU A 1 97 ? 9.069 2.505 -11.916 1.00 85.38 97 LEU A N 1
ATOM 772 C CA . LEU A 1 97 ? 9.933 3.013 -12.987 1.00 85.38 97 LEU A CA 1
ATOM 773 C C . LEU A 1 97 ? 11.238 2.225 -13.083 1.00 85.38 97 LEU A C 1
ATOM 775 O O . LEU A 1 97 ? 11.687 1.927 -14.186 1.00 85.38 97 LEU A O 1
ATOM 779 N N . THR A 1 98 ? 11.825 1.857 -11.945 1.00 83.25 98 THR A N 1
ATOM 780 C CA . THR A 1 98 ? 13.041 1.033 -11.905 1.00 83.25 98 THR A CA 1
ATOM 781 C C . THR A 1 98 ? 12.757 -0.367 -12.447 1.00 83.25 98 THR A C 1
ATOM 783 O O . THR A 1 98 ? 13.511 -0.869 -13.277 1.00 83.25 98 THR A O 1
ATOM 786 N N . PHE A 1 99 ? 11.635 -0.967 -12.045 1.00 82.19 99 PHE A N 1
ATOM 787 C CA . PHE A 1 99 ? 11.172 -2.258 -12.550 1.00 82.19 99 PHE A CA 1
ATOM 788 C C . PHE A 1 99 ? 10.965 -2.240 -14.072 1.00 82.19 99 PHE A C 1
ATOM 790 O O . PHE A 1 99 ? 11.537 -3.070 -14.777 1.00 82.19 99 PHE A O 1
ATOM 797 N N . ILE A 1 100 ? 10.229 -1.254 -14.599 1.00 85.44 100 ILE A N 1
ATOM 798 C CA . ILE A 1 100 ? 10.025 -1.083 -16.046 1.00 85.44 100 ILE A CA 1
ATOM 799 C C . ILE A 1 100 ? 11.362 -0.831 -16.756 1.00 85.44 100 ILE A C 1
ATOM 801 O O . ILE A 1 100 ? 11.620 -1.426 -17.799 1.00 85.44 100 ILE A O 1
ATOM 805 N N . GLY A 1 101 ? 12.233 0.006 -16.188 1.00 85.56 101 GLY A N 1
ATOM 806 C CA . GLY A 1 101 ? 13.547 0.313 -16.751 1.00 85.56 101 GLY A CA 1
ATOM 807 C C . GLY A 1 101 ? 14.420 -0.930 -16.929 1.00 85.56 101 GLY A C 1
ATOM 808 O O . GLY A 1 101 ? 14.969 -1.137 -18.008 1.00 85.56 101 GLY A O 1
ATOM 809 N N . ILE A 1 102 ? 14.491 -1.801 -15.917 1.00 84.44 102 ILE A N 1
ATOM 810 C CA . ILE A 1 102 ? 15.235 -3.070 -16.001 1.00 84.44 102 ILE A CA 1
ATOM 811 C C . ILE A 1 102 ? 14.645 -3.981 -17.086 1.00 84.44 102 ILE A C 1
ATOM 813 O O . ILE A 1 102 ? 15.395 -4.564 -17.869 1.00 84.44 102 ILE A O 1
ATOM 817 N N . LYS A 1 103 ? 13.312 -4.073 -17.181 1.00 84.19 103 LYS A N 1
ATOM 818 C CA . LYS A 1 103 ? 12.639 -4.884 -18.210 1.00 84.19 103 LYS A CA 1
ATOM 819 C C . LYS A 1 103 ? 12.912 -4.353 -19.623 1.00 84.19 103 LYS A C 1
ATOM 821 O O . LYS A 1 103 ? 13.204 -5.145 -20.514 1.00 84.19 103 LYS A O 1
ATOM 826 N N . ILE A 1 104 ? 12.911 -3.031 -19.822 1.00 85.94 104 ILE A N 1
ATOM 827 C CA . ILE A 1 104 ? 13.281 -2.401 -21.102 1.00 85.94 104 ILE A CA 1
ATOM 828 C C . ILE A 1 104 ? 14.729 -2.728 -21.478 1.00 85.94 104 ILE A C 1
ATOM 830 O O . ILE A 1 104 ? 14.990 -3.082 -22.624 1.00 85.94 104 ILE A O 1
ATOM 834 N N . VAL A 1 105 ? 15.666 -2.636 -20.529 1.00 87.62 105 VAL A N 1
ATOM 835 C CA . VAL A 1 105 ? 17.082 -2.958 -20.774 1.00 87.62 105 VAL A CA 1
ATOM 836 C C . VAL A 1 105 ? 17.255 -4.430 -21.163 1.00 87.62 105 VAL A C 1
ATOM 838 O O . VAL A 1 105 ? 17.991 -4.716 -22.104 1.00 87.62 105 VAL A O 1
ATOM 841 N N . LEU A 1 106 ? 16.541 -5.348 -20.505 1.00 83.69 106 LEU A N 1
ATOM 842 C CA . LEU A 1 106 ? 16.540 -6.777 -20.845 1.00 83.69 106 LEU A CA 1
ATOM 843 C C . LEU A 1 106 ? 16.034 -7.040 -22.268 1.00 83.69 106 LEU A C 1
ATOM 845 O O . LEU A 1 106 ? 16.683 -7.751 -23.032 1.00 83.69 106 LEU A O 1
ATOM 849 N N . VAL A 1 107 ? 14.902 -6.438 -22.645 1.00 84.88 107 VAL A N 1
ATOM 850 C CA . VAL A 1 107 ? 14.352 -6.567 -24.005 1.00 84.88 107 VAL A CA 1
ATOM 851 C C . VAL A 1 107 ? 15.299 -5.951 -25.033 1.00 84.88 107 VAL A C 1
ATOM 853 O O . VAL A 1 107 ? 15.532 -6.532 -26.090 1.00 84.88 107 VAL A O 1
ATOM 856 N N . TRP A 1 108 ? 15.890 -4.796 -24.722 1.00 85.44 108 TRP A N 1
ATOM 857 C CA . TRP A 1 108 ? 16.854 -4.153 -25.607 1.00 85.44 108 TRP A CA 1
ATOM 858 C C . TRP A 1 108 ? 18.101 -5.017 -25.813 1.00 85.44 108 TRP A C 1
ATOM 860 O O . TRP A 1 108 ? 18.557 -5.162 -26.944 1.00 85.44 108 TRP A O 1
ATOM 870 N N . GLN A 1 109 ? 18.612 -5.650 -24.756 1.00 84.69 109 GLN A N 1
ATOM 871 C CA . GLN A 1 109 ? 19.727 -6.589 -24.853 1.00 84.69 109 GLN A CA 1
ATOM 872 C C . GLN A 1 109 ? 19.368 -7.823 -25.693 1.00 84.69 109 GLN A C 1
ATOM 874 O O . GLN A 1 109 ? 20.172 -8.238 -26.523 1.00 84.69 109 GLN A O 1
ATOM 879 N N . ALA A 1 110 ? 18.165 -8.374 -25.534 1.00 85.12 110 ALA A N 1
ATOM 880 C CA . ALA A 1 110 ? 17.702 -9.510 -26.327 1.00 85.12 110 ALA A CA 1
ATOM 881 C C . ALA A 1 110 ? 17.622 -9.184 -27.829 1.00 85.12 110 ALA A C 1
ATOM 883 O O . A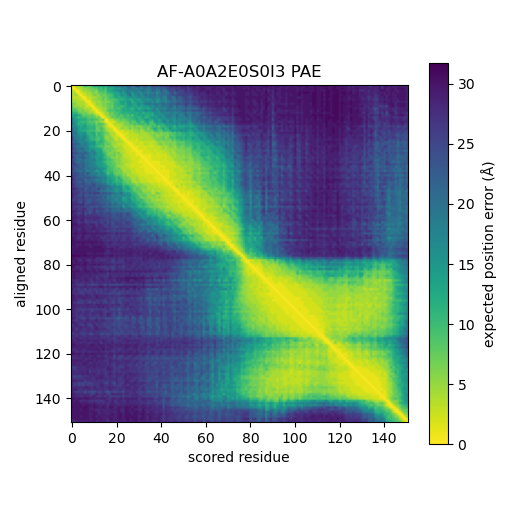LA A 1 110 ? 18.068 -9.981 -28.651 1.00 85.12 110 ALA A O 1
ATOM 884 N N . ILE A 1 111 ? 17.156 -7.979 -28.181 1.00 84.38 111 ILE A N 1
ATOM 885 C CA . ILE A 1 111 ? 17.164 -7.484 -29.569 1.00 84.38 111 ILE A CA 1
ATOM 886 C C . ILE A 1 111 ? 18.598 -7.393 -30.111 1.00 84.38 111 ILE A C 1
ATOM 888 O O . ILE A 1 111 ? 18.851 -7.792 -31.241 1.00 84.38 111 ILE A O 1
ATOM 892 N N . GLN A 1 112 ? 19.551 -6.897 -29.314 1.00 87.44 112 GLN A N 1
ATOM 893 C CA . GLN A 1 112 ? 20.960 -6.801 -29.731 1.00 87.44 112 GLN A CA 1
ATOM 894 C C . GLN A 1 112 ? 21.631 -8.169 -29.908 1.00 87.44 112 GLN A C 1
ATOM 896 O O . GLN A 1 112 ? 22.604 -8.290 -30.649 1.00 87.44 112 GLN A O 1
ATOM 901 N N . MET A 1 113 ? 21.129 -9.191 -29.218 1.00 85.12 113 MET A N 1
ATOM 902 C CA . MET A 1 113 ? 21.608 -10.570 -29.317 1.00 85.12 113 MET A CA 1
ATOM 903 C C . MET A 1 113 ? 20.895 -11.376 -30.415 1.00 85.12 113 MET A C 1
ATOM 905 O O . MET A 1 113 ? 21.116 -12.581 -30.499 1.00 85.12 113 MET A O 1
ATOM 909 N N . ASP A 1 114 ? 20.059 -10.725 -31.234 1.00 83.06 114 ASP A N 1
ATOM 910 C CA . ASP A 1 114 ? 19.233 -11.342 -32.283 1.00 83.06 114 ASP A CA 1
ATOM 911 C C . ASP A 1 114 ? 18.361 -12.499 -31.749 1.00 83.06 114 ASP A C 1
ATOM 913 O O . ASP A 1 114 ? 18.098 -13.496 -32.422 1.00 83.06 114 ASP A O 1
ATOM 917 N N . ALA A 1 115 ? 17.939 -12.387 -30.484 1.00 79.06 115 ALA A N 1
ATOM 918 C CA . ALA A 1 115 ? 17.098 -13.379 -29.833 1.00 79.06 115 ALA A CA 1
ATOM 919 C C . ALA A 1 115 ? 15.648 -13.279 -30.331 1.00 79.06 115 ALA A C 1
ATOM 921 O O . ALA A 1 115 ? 15.133 -12.189 -30.588 1.00 79.06 115 ALA A O 1
ATOM 922 N N . ASP A 1 116 ? 14.954 -14.419 -30.408 1.00 83.75 116 ASP A N 1
ATOM 923 C CA . ASP A 1 116 ? 13.532 -14.449 -30.754 1.00 83.75 116 ASP A CA 1
ATOM 924 C C . ASP A 1 116 ? 12.718 -13.658 -29.716 1.00 83.75 116 ASP A C 1
ATOM 926 O O . ASP A 1 116 ? 12.690 -13.980 -28.521 1.00 83.75 116 ASP A O 1
ATOM 930 N N . LEU A 1 117 ? 12.035 -12.612 -30.182 1.00 76.12 117 LEU A N 1
ATOM 931 C CA . LEU A 1 117 ? 11.205 -11.742 -29.356 1.00 76.12 117 LEU A CA 1
ATOM 932 C C . LEU A 1 117 ? 10.066 -12.502 -28.670 1.00 76.12 117 LEU A C 1
ATOM 934 O O . LEU A 1 117 ? 9.729 -12.175 -27.531 1.00 76.12 117 LEU A O 1
ATOM 938 N N . ASN A 1 118 ? 9.507 -13.536 -29.308 1.00 78.06 118 ASN A N 1
ATOM 939 C CA . ASN A 1 118 ? 8.444 -14.337 -28.696 1.00 78.06 118 ASN A CA 1
ATOM 940 C C . ASN A 1 118 ? 8.962 -15.146 -27.502 1.00 78.06 118 ASN A C 1
ATOM 942 O O . ASN A 1 118 ? 8.286 -15.246 -26.481 1.00 78.06 118 ASN A O 1
ATOM 946 N N . GLN A 1 119 ? 10.176 -15.692 -27.600 1.00 78.12 119 GLN A N 1
ATOM 947 C CA . GLN A 1 119 ? 10.804 -16.402 -26.482 1.00 78.12 119 GLN A CA 1
ATOM 948 C C . GLN A 1 119 ? 11.261 -15.432 -25.392 1.00 78.12 119 GLN A C 1
ATOM 950 O O . GLN A 1 119 ? 11.090 -15.702 -24.206 1.00 78.12 119 GLN A O 1
ATOM 955 N N . THR A 1 120 ? 11.775 -14.270 -25.795 1.00 80.56 120 THR A N 1
ATOM 956 C CA . THR A 1 120 ? 12.206 -13.203 -24.888 1.00 80.56 120 THR A CA 1
ATOM 957 C C . THR A 1 120 ? 11.051 -12.701 -24.026 1.00 80.56 120 THR A C 1
ATOM 959 O O . THR A 1 120 ? 11.239 -12.497 -22.832 1.00 80.56 120 THR A O 1
ATOM 962 N N . ILE A 1 121 ? 9.847 -12.545 -24.586 1.00 80.69 121 ILE A N 1
ATOM 963 C CA . ILE A 1 121 ? 8.659 -12.133 -23.825 1.00 80.69 121 ILE A CA 1
ATOM 964 C C . ILE A 1 121 ? 8.343 -13.125 -22.703 1.00 80.69 121 ILE A C 1
ATOM 966 O O . ILE A 1 121 ? 8.130 -12.688 -21.580 1.00 80.69 121 ILE A O 1
ATOM 970 N N . ASN A 1 122 ? 8.398 -14.433 -22.965 1.00 80.56 122 ASN A N 1
ATOM 971 C CA . ASN A 1 122 ? 8.122 -15.453 -21.945 1.00 80.56 122 ASN A CA 1
ATOM 972 C C . ASN A 1 122 ? 9.186 -15.497 -20.834 1.00 80.56 122 ASN A C 1
ATOM 974 O O . ASN A 1 122 ? 8.910 -15.960 -19.735 1.00 80.56 122 ASN A O 1
ATOM 978 N N . ILE A 1 123 ? 10.404 -15.024 -21.115 1.00 79.94 123 ILE A N 1
ATOM 979 C CA . ILE A 1 123 ? 11.495 -14.925 -20.132 1.00 79.94 123 ILE A CA 1
ATOM 980 C C . ILE A 1 123 ? 11.402 -13.611 -19.344 1.00 79.94 123 ILE A C 1
ATOM 982 O O . ILE A 1 123 ? 11.687 -13.556 -18.152 1.00 79.94 123 ILE A O 1
ATOM 986 N N . VAL A 1 124 ? 11.033 -12.519 -20.015 1.00 84.06 124 VAL A N 1
ATOM 987 C CA . VAL A 1 124 ? 10.918 -11.185 -19.412 1.00 84.06 124 VAL A CA 1
ATOM 988 C C . VAL A 1 124 ? 9.631 -11.056 -18.595 1.00 84.06 124 VAL A C 1
ATOM 990 O O . VAL A 1 124 ? 9.607 -10.293 -17.627 1.00 84.06 124 VAL A O 1
ATOM 993 N N . TRP A 1 125 ? 8.582 -11.783 -18.965 1.00 84.06 125 TRP A N 1
ATOM 994 C CA . TRP A 1 125 ? 7.269 -11.788 -18.333 1.00 84.06 125 TRP A CA 1
ATOM 995 C C . TRP A 1 125 ? 6.922 -13.201 -17.848 1.00 84.06 125 TRP A C 1
ATOM 997 O O . TRP A 1 125 ? 6.053 -13.873 -18.393 1.00 84.06 125 TRP A O 1
ATOM 1007 N N . ASP A 1 126 ? 7.676 -13.658 -16.853 1.00 84.44 126 ASP A N 1
ATOM 1008 C CA . ASP A 1 126 ? 7.488 -14.943 -16.183 1.00 84.44 126 ASP A CA 1
ATOM 1009 C C . ASP A 1 126 ? 6.490 -14.850 -15.012 1.00 84.44 126 ASP A C 1
ATOM 1011 O O . ASP A 1 126 ? 6.147 -13.761 -14.541 1.00 84.44 126 ASP A O 1
ATOM 1015 N N . ASP A 1 127 ? 6.059 -16.009 -14.506 1.00 82.06 127 ASP A N 1
ATOM 1016 C CA . ASP A 1 127 ? 5.086 -16.125 -13.409 1.00 82.06 127 ASP A CA 1
ATOM 1017 C C . ASP A 1 127 ? 5.517 -15.343 -12.151 1.00 82.06 127 ASP A C 1
ATOM 1019 O O . ASP A 1 127 ? 4.689 -14.757 -11.446 1.00 82.06 127 ASP A O 1
ATOM 1023 N N . GLU A 1 128 ? 6.824 -15.287 -11.867 1.00 80.69 128 GLU A N 1
ATOM 1024 C CA . GLU A 1 128 ? 7.370 -14.508 -10.751 1.00 80.69 128 GLU A CA 1
ATOM 1025 C C . GLU A 1 128 ? 7.201 -12.997 -10.977 1.00 80.69 128 GLU A C 1
ATOM 1027 O O . GLU A 1 128 ? 6.782 -12.270 -10.068 1.00 80.69 128 GLU A O 1
ATOM 1032 N N . THR A 1 129 ? 7.470 -12.509 -12.191 1.00 85.12 129 THR A N 1
ATOM 1033 C CA . THR A 1 129 ? 7.262 -11.104 -12.572 1.00 85.12 129 THR A CA 1
ATOM 1034 C C . THR A 1 129 ? 5.786 -10.727 -12.540 1.00 85.12 129 THR A C 1
ATOM 1036 O O . THR A 1 129 ? 5.450 -9.639 -12.062 1.00 85.12 129 THR A O 1
ATOM 1039 N N . GLU A 1 130 ? 4.901 -11.612 -12.998 1.00 83.81 130 GLU A N 1
ATOM 1040 C CA . GLU A 1 130 ? 3.452 -11.413 -12.927 1.00 83.81 130 GLU A CA 1
ATOM 1041 C C . GLU A 1 130 ? 2.964 -11.302 -11.483 1.00 83.81 130 GLU A C 1
ATOM 1043 O O . GLU A 1 130 ? 2.234 -10.364 -11.142 1.00 83.81 130 GLU A O 1
ATOM 1048 N N . ALA A 1 131 ? 3.413 -12.209 -10.612 1.00 81.25 131 ALA A N 1
ATOM 1049 C CA . ALA A 1 131 ? 3.077 -12.192 -9.193 1.00 81.25 131 ALA A CA 1
ATOM 1050 C C . ALA A 1 131 ? 3.586 -10.917 -8.501 1.00 81.25 131 ALA A C 1
ATOM 1052 O O . ALA A 1 131 ? 2.843 -10.282 -7.744 1.00 81.25 131 ALA A O 1
ATOM 1053 N N . LEU A 1 132 ? 4.822 -10.496 -8.791 1.00 81.75 132 LEU A N 1
ATOM 1054 C CA . LEU A 1 132 ? 5.384 -9.243 -8.282 1.00 81.75 132 LEU A CA 1
ATOM 1055 C C . LEU A 1 132 ? 4.595 -8.027 -8.779 1.00 81.75 132 LEU A C 1
ATOM 1057 O O . LEU A 1 132 ? 4.279 -7.132 -7.991 1.00 81.75 132 LEU A O 1
ATOM 1061 N N . PHE A 1 133 ? 4.225 -7.996 -10.059 1.00 82.38 133 PHE A N 1
ATOM 1062 C CA . PHE A 1 133 ? 3.419 -6.919 -10.625 1.00 82.38 133 PHE A CA 1
ATOM 1063 C C . PHE A 1 133 ? 2.030 -6.857 -9.973 1.00 82.38 133 PHE A C 1
ATOM 1065 O O . PHE A 1 133 ? 1.605 -5.793 -9.513 1.00 82.38 133 PHE A O 1
ATOM 1072 N N . ALA A 1 134 ? 1.353 -7.998 -9.839 1.00 79.62 134 ALA A N 1
ATOM 1073 C CA . ALA A 1 134 ? 0.061 -8.103 -9.167 1.00 79.62 134 ALA A CA 1
ATOM 1074 C C . ALA A 1 134 ? 0.135 -7.666 -7.694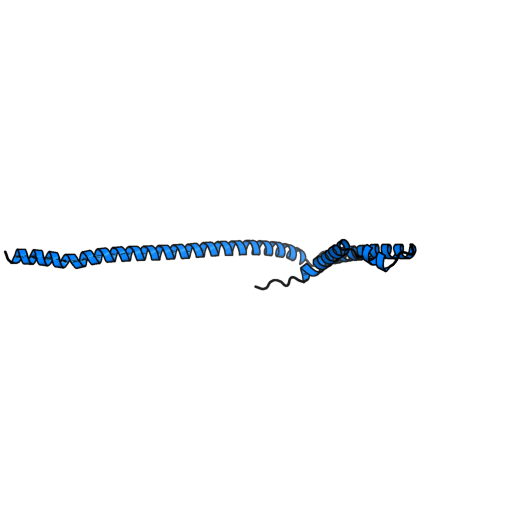 1.00 79.62 134 ALA A C 1
ATOM 1076 O O . ALA A 1 134 ? -0.764 -6.966 -7.215 1.00 79.62 134 ALA A O 1
ATOM 1077 N N . ALA A 1 135 ? 1.216 -8.008 -6.986 1.00 80.25 135 ALA A N 1
ATOM 1078 C CA . ALA A 1 135 ? 1.457 -7.569 -5.614 1.00 80.25 135 ALA A CA 1
ATOM 1079 C C . ALA A 1 135 ? 1.645 -6.045 -5.522 1.00 80.25 135 ALA A C 1
ATOM 1081 O O . ALA A 1 135 ? 1.049 -5.408 -4.652 1.00 80.25 135 ALA A O 1
ATOM 1082 N N . ILE A 1 136 ? 2.405 -5.438 -6.439 1.00 75.06 136 ILE A N 1
ATOM 1083 C CA . ILE A 1 136 ? 2.623 -3.982 -6.483 1.00 75.06 136 ILE A CA 1
ATOM 1084 C C . ILE A 1 136 ? 1.310 -3.235 -6.760 1.00 75.06 136 ILE A C 1
ATOM 1086 O O . ILE A 1 136 ? 0.987 -2.267 -6.064 1.00 75.06 136 ILE A O 1
ATOM 1090 N N . ILE A 1 137 ? 0.520 -3.698 -7.734 1.00 76.38 137 ILE A N 1
ATOM 1091 C CA . ILE A 1 137 ? -0.795 -3.120 -8.053 1.00 76.38 137 ILE A CA 1
ATOM 1092 C C . ILE A 1 137 ? -1.747 -3.278 -6.862 1.00 76.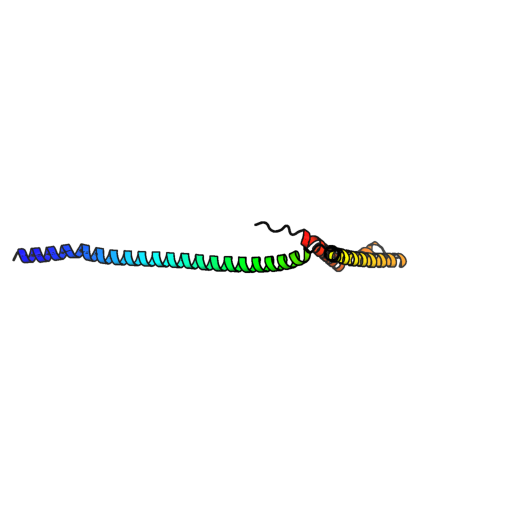38 137 ILE A C 1
ATOM 1094 O O . ILE A 1 137 ? -2.382 -2.309 -6.444 1.00 76.38 137 ILE A O 1
ATOM 1098 N N . SER A 1 138 ? -1.794 -4.459 -6.246 1.00 74.69 138 SER A N 1
ATOM 1099 C CA . SER A 1 138 ? -2.620 -4.715 -5.060 1.00 74.69 138 SER A CA 1
ATOM 1100 C C . SER A 1 138 ? -2.194 -3.871 -3.861 1.00 74.69 138 SER A C 1
ATOM 1102 O O . SER A 1 138 ? -3.043 -3.406 -3.111 1.00 74.69 138 SER A O 1
ATOM 1104 N N . PHE A 1 139 ? -0.905 -3.599 -3.685 1.00 70.56 139 PHE A N 1
ATOM 1105 C CA . PHE A 1 139 ? -0.421 -2.710 -2.633 1.00 70.56 139 PHE A CA 1
ATOM 1106 C C . PHE A 1 139 ? -0.803 -1.241 -2.893 1.00 70.56 139 PHE A C 1
ATOM 1108 O O . PHE A 1 139 ? -1.230 -0.540 -1.973 1.00 70.56 139 PHE A O 1
ATOM 1115 N N . TRP A 1 140 ? -0.713 -0.772 -4.144 1.00 72.69 140 TRP A N 1
ATOM 1116 C CA . TRP A 1 140 ? -1.029 0.618 -4.505 1.00 72.69 140 TRP A CA 1
ATOM 1117 C C . TRP A 1 140 ? -2.533 0.915 -4.525 1.00 72.69 140 TRP A C 1
ATOM 1119 O O . TRP A 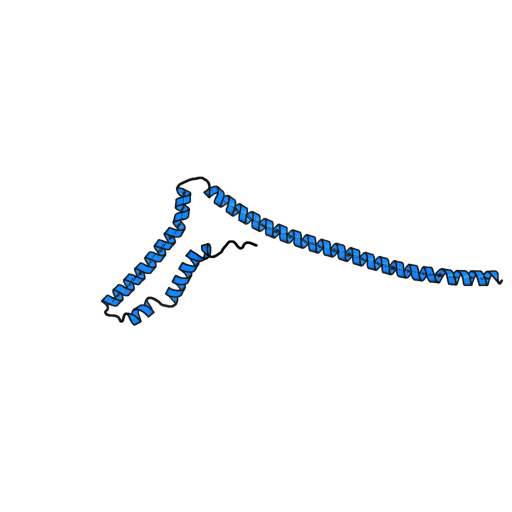1 140 ? -2.971 1.988 -4.096 1.00 72.69 140 TRP A O 1
ATOM 1129 N N . PHE A 1 141 ? -3.337 -0.030 -5.016 1.00 68.44 141 PHE A N 1
ATOM 1130 C CA . PHE A 1 141 ? -4.789 0.110 -5.124 1.00 68.44 141 PHE A CA 1
ATOM 1131 C C . PHE A 1 141 ? -5.547 -0.509 -3.949 1.00 68.44 141 PHE A C 1
ATOM 1133 O O . PHE A 1 141 ? -6.631 -0.032 -3.630 1.00 68.44 141 PHE A O 1
ATOM 1140 N N . GLY A 1 142 ? -5.006 -1.513 -3.259 1.00 61.31 142 GLY A N 1
ATOM 1141 C CA . GLY A 1 142 ? -5.704 -2.242 -2.193 1.00 61.31 142 GLY A CA 1
ATOM 1142 C C . GLY A 1 142 ? -6.070 -1.370 -0.995 1.00 61.31 142 GLY A C 1
ATOM 1143 O O . GLY A 1 142 ? -7.154 -1.522 -0.436 1.00 61.31 142 GLY A O 1
ATOM 1144 N N . SER A 1 143 ? -5.251 -0.367 -0.658 1.00 56.91 143 SER A N 1
ATOM 1145 C CA . SER A 1 143 ? -5.612 0.605 0.385 1.00 56.91 143 SER A CA 1
ATOM 1146 C C . SER A 1 143 ? -6.669 1.624 -0.064 1.00 56.91 143 SER A C 1
ATOM 1148 O O . SER A 1 143 ? -7.247 2.303 0.778 1.00 56.91 143 SER A O 1
ATOM 1150 N N . ARG A 1 144 ? -6.902 1.778 -1.377 1.00 55.94 144 ARG A N 1
ATOM 1151 C CA . ARG A 1 144 ? -7.945 2.649 -1.960 1.00 55.94 144 ARG A CA 1
ATOM 1152 C C . ARG A 1 144 ? -9.227 1.882 -2.300 1.00 55.94 144 ARG A C 1
ATOM 1154 O O . ARG A 1 144 ? -10.292 2.484 -2.364 1.00 55.94 144 ARG A O 1
ATOM 1161 N N . ALA A 1 145 ? -9.117 0.572 -2.510 1.00 49.94 145 ALA A N 1
ATOM 1162 C CA . ALA A 1 145 ? -10.202 -0.327 -2.884 1.00 49.94 145 ALA A CA 1
ATOM 1163 C C . ALA A 1 145 ? -10.948 -0.926 -1.684 1.00 49.94 145 ALA A C 1
ATOM 1165 O O . ALA A 1 145 ? -11.950 -1.600 -1.892 1.00 49.94 145 ALA A O 1
ATOM 1166 N N . MET A 1 146 ? -10.504 -0.678 -0.446 1.00 48.34 146 MET A N 1
ATOM 1167 C CA . MET A 1 146 ? -11.329 -0.898 0.741 1.00 48.34 146 MET A CA 1
ATOM 1168 C C . MET A 1 146 ? -12.201 0.342 0.982 1.00 48.34 146 MET A C 1
ATOM 1170 O O . MET A 1 146 ? -11.748 1.276 1.649 1.00 48.34 146 MET A O 1
ATOM 1174 N N . PRO A 1 147 ? -13.450 0.404 0.472 1.00 47.38 147 PRO A N 1
ATOM 1175 C CA . PRO A 1 147 ? -14.408 1.344 1.021 1.00 47.38 147 PRO A CA 1
ATOM 1176 C C . PRO A 1 147 ? -14.524 1.039 2.512 1.00 47.38 147 PRO A C 1
ATOM 1178 O O . PRO A 1 147 ? -14.653 -0.125 2.901 1.00 47.38 147 PRO A O 1
ATOM 1181 N N . ALA A 1 148 ? -14.456 2.085 3.340 1.00 50.41 148 ALA A N 1
ATOM 1182 C CA . ALA A 1 148 ? -14.789 1.999 4.752 1.00 50.41 148 ALA A CA 1
ATOM 1183 C C . ALA A 1 148 ? -16.055 1.152 4.871 1.00 50.41 148 ALA A C 1
ATOM 1185 O O . ALA A 1 148 ? -17.094 1.505 4.302 1.00 50.41 148 ALA A O 1
ATOM 1186 N N . ARG A 1 149 ? -15.937 -0.010 5.518 1.00 47.19 149 ARG A N 1
ATOM 1187 C CA . ARG A 1 149 ? -17.042 -0.941 5.700 1.00 47.19 149 ARG A CA 1
ATOM 1188 C C . ARG A 1 149 ? -18.057 -0.218 6.583 1.00 47.19 149 ARG A C 1
ATOM 1190 O O . ARG A 1 149 ? -17.970 -0.254 7.802 1.00 47.19 149 ARG A O 1
ATOM 1197 N N . LYS A 1 150 ? -18.975 0.528 5.965 1.00 49.91 150 LYS A N 1
ATOM 1198 C CA . LYS A 1 150 ? -20.154 1.066 6.633 1.00 49.91 150 LYS A CA 1
ATOM 1199 C C . LYS A 1 150 ? -21.044 -0.127 6.935 1.00 49.91 150 LYS A C 1
ATOM 1201 O O . LYS A 1 150 ? -21.784 -0.567 6.055 1.00 49.91 150 LYS A O 1
ATOM 1206 N N . LYS A 1 151 ? -20.920 -0.648 8.150 1.00 41.56 151 LYS A N 1
ATOM 1207 C CA . LYS A 1 151 ? -22.013 -1.076 9.028 1.00 41.56 151 LYS A CA 1
ATOM 1208 C C . LYS A 1 151 ? -21.431 -1.545 10.348 1.00 41.56 151 LYS A C 1
ATOM 1210 O O . LYS A 1 151 ? -20.563 -2.442 10.300 1.00 41.56 151 LYS A O 1
#

Radius of gyration: 41.11 Å; Cα contacts (8 Å, |Δi|>4): 17; chains: 1; bounding box: 94×64×103 Å

Sequence (151 aa):
MLTLLGSVLGFATSTVPTIMDFFKDKEEKKAKQEEFKLQIEAKKAGVDLDIKLFQAKKDFDEQKMLLEHDTALGQQGGFINSLRAFVRPFITYVFVLTFIGIKIVLVWQAIQMDADLNQTINIVWDDETEALFAAIISFWFGSRAMPARKK

pLDDT: mean 71.01, std 10.86, range [41.56, 87.62]

Mean predicted aligned error: 18.17 Å

Foldseek 3Di:
DVVVVVVVVVVVVVVVVVVVVVVVVVVVVVVVVVVVVVVVVVVVVVVVVVVVVVVVVVVVVVVVVVVVVVVVVLPPDDPVNVVVVVVVVVVLVVVVVVLVVVLVVQLVVCVVVVHDSVVSCCVSDDPVNVVVVVVSCCVVCVVVPDDPPDD

Solvent-accessible surface area (backbone atoms only — not comparable to full-atom values): 8453 Å² total; per-residue (Å²): 113,70,67,60,55,50,51,53,52,50,55,58,63,63,45,57,59,54,54,52,49,55,53,48,53,52,49,52,54,48,52,52,51,51,52,51,48,51,54,50,50,53,49,49,53,48,50,55,51,49,51,52,50,50,49,56,47,47,57,50,50,50,53,47,47,54,51,48,52,60,48,53,69,53,63,58,88,49,73,67,49,61,50,55,67,42,47,63,60,49,55,51,51,54,53,52,52,50,53,52,49,54,52,51,52,50,53,53,51,37,59,76,66,73,47,60,63,76,60,48,46,56,68,74,59,29,74,67,52,50,51,52,50,52,50,52,51,44,62,70,43,47,76,70,68,56,68,80,79,86,123